Protein AF-A0A1G1E035-F1 (afdb_monomer_lite)

pLDDT: mean 84.26, std 10.11, range [46.75, 96.19]

Secondary structure (DSSP, 8-state):
-HHHHHHHHHHHHHHHHHHHHHHHHHHHHHHHHHHHHT--EEEEE-SS-EEEEEHHHHHHHHHHHHHHHHHHHHHHHHHHHHHHHHHHHHHHHHHHHHHHHHSTT---

Sequence (108 aa):
MVLNKKNELIRKGQRMRSVKFILYLAVLVLLGSFFSLNSQDVVVNYGPGSICLPLFIVMAAAMMVGCLVIWAYELVAQHRLRRDNKRLNQEIKRLEHQLSTTQPNLPG

Foldseek 3Di:
DVVVVVVVVVVVVVVVVVVVVVVVVVVVVVVVVVCVVQQDWDWDDPPVDIDTHGPVVVVVVVVVVVVVVVVVVVVVVVVVVVVVVVVVVVVVVVVVVVCVVVPPDDDD

Radius of gyration: 28.1 Å; chains: 1; bounding box: 50×55×78 Å

Structure (mmCIF, N/CA/C/O backbone):
data_AF-A0A1G1E035-F1
#
_entry.id   AF-A0A1G1E035-F1
#
loop_
_atom_site.group_PDB
_atom_site.id
_atom_site.type_symbol
_atom_site.label_atom_id
_atom_site.label_alt_id
_atom_site.label_comp_id
_atom_site.label_asym_id
_atom_site.label_entity_id
_atom_site.label_seq_id
_atom_site.pdbx_PDB_ins_code
_atom_site.Cartn_x
_atom_site.Cartn_y
_atom_site.Cartn_z
_atom_site.occupancy
_atom_site.B_iso_or_equiv
_atom_site.auth_seq_id
_atom_site.auth_comp_id
_atom_site.auth_asym_id
_atom_site.auth_atom_id
_atom_site.pdbx_PDB_model_num
ATOM 1 N N . MET A 1 1 ? 3.729 33.723 28.082 1.00 62.41 1 MET A N 1
ATOM 2 C CA . MET A 1 1 ? 4.193 32.311 28.082 1.00 62.41 1 MET A CA 1
ATOM 3 C C . MET A 1 1 ? 3.335 31.381 27.207 1.00 62.41 1 MET A C 1
ATOM 5 O O . MET A 1 1 ? 3.896 30.605 26.446 1.00 62.41 1 MET A O 1
ATOM 9 N N . VAL A 1 2 ? 1.997 31.481 27.236 1.00 67.19 2 VAL A N 1
ATOM 10 C CA . VAL A 1 2 ? 1.074 30.607 26.467 1.00 67.19 2 VAL A CA 1
ATOM 11 C C . VAL A 1 2 ? 1.212 30.736 24.937 1.00 67.19 2 VAL A C 1
ATOM 13 O O . VAL A 1 2 ? 1.169 29.729 24.232 1.00 67.19 2 VAL A O 1
ATOM 16 N N . LEU A 1 3 ? 1.456 31.948 24.416 1.00 69.44 3 LEU A N 1
ATOM 17 C CA . LEU A 1 3 ? 1.625 32.188 22.973 1.00 69.44 3 LEU A CA 1
ATOM 18 C C . LEU A 1 3 ? 2.821 31.425 22.368 1.00 69.44 3 LEU A C 1
ATOM 20 O O . LEU A 1 3 ? 2.726 30.899 21.263 1.00 69.44 3 LEU A O 1
ATOM 24 N N . ASN A 1 4 ? 3.925 31.311 23.116 1.00 80.06 4 ASN A N 1
ATOM 25 C CA . ASN A 1 4 ? 5.140 30.637 22.652 1.00 80.06 4 ASN A CA 1
ATOM 26 C C . ASN A 1 4 ? 4.913 29.125 22.468 1.00 80.06 4 ASN A C 1
ATOM 28 O O . ASN A 1 4 ? 5.300 28.542 21.459 1.00 80.06 4 ASN A O 1
ATOM 32 N N . LYS A 1 5 ? 4.178 28.504 23.401 1.00 76.56 5 LYS A N 1
ATOM 33 C CA . LYS A 1 5 ? 3.864 27.069 23.361 1.00 76.56 5 LYS A CA 1
ATOM 34 C C . LYS A 1 5 ? 2.962 26.708 22.173 1.00 76.56 5 LYS A C 1
ATOM 36 O O . LYS A 1 5 ? 3.169 25.680 21.535 1.00 76.56 5 LYS A O 1
ATOM 41 N N . LYS A 1 6 ? 1.989 27.566 21.832 1.00 74.88 6 LYS A N 1
ATOM 42 C CA . LYS A 1 6 ? 1.103 27.363 20.669 1.00 74.88 6 LYS A CA 1
ATOM 43 C C . LYS A 1 6 ? 1.879 27.433 19.346 1.00 74.88 6 LYS A C 1
ATOM 45 O O . LYS A 1 6 ? 1.684 26.579 18.482 1.00 74.88 6 LYS A O 1
ATOM 50 N N . ASN A 1 7 ? 2.794 28.394 19.217 1.00 79.50 7 ASN A N 1
ATOM 51 C CA . ASN A 1 7 ? 3.629 28.551 18.023 1.00 79.50 7 ASN A CA 1
ATOM 52 C C . ASN A 1 7 ? 4.588 27.366 17.824 1.00 79.50 7 ASN A C 1
ATOM 54 O O . ASN A 1 7 ? 4.770 26.910 16.693 1.00 79.50 7 ASN A O 1
ATOM 58 N N . GLU A 1 8 ? 5.139 26.800 18.903 1.00 80.00 8 GLU A N 1
ATOM 59 C CA . GLU A 1 8 ? 5.951 25.581 18.813 1.00 80.00 8 GLU A CA 1
ATOM 60 C C . GLU A 1 8 ? 5.158 24.362 18.329 1.00 80.00 8 GLU A C 1
ATOM 62 O O . GLU A 1 8 ? 5.664 23.593 17.509 1.00 80.00 8 GLU A O 1
ATOM 67 N N . LEU A 1 9 ? 3.919 24.177 18.796 1.00 78.38 9 LEU A N 1
ATOM 68 C CA . LEU A 1 9 ? 3.079 23.050 18.375 1.00 78.38 9 LEU A CA 1
ATOM 69 C C . LEU A 1 9 ? 2.709 23.138 16.890 1.00 78.38 9 LEU A C 1
ATOM 71 O O . LEU A 1 9 ? 2.814 22.141 16.173 1.00 78.38 9 LEU A O 1
ATOM 75 N N . ILE A 1 10 ? 2.354 24.333 16.409 1.00 78.94 10 ILE A N 1
ATOM 76 C CA . ILE A 1 10 ? 2.052 24.570 14.989 1.00 78.94 10 ILE A CA 1
ATOM 77 C C . ILE A 1 10 ? 3.299 24.317 14.132 1.00 78.94 10 ILE A C 1
ATOM 79 O O . ILE A 1 10 ? 3.229 23.581 13.146 1.00 78.94 10 ILE A O 1
ATOM 83 N N . ARG A 1 11 ? 4.464 24.835 14.544 1.00 79.94 11 ARG A N 1
ATOM 84 C CA . ARG A 1 11 ? 5.735 24.632 13.832 1.00 79.94 11 ARG A CA 1
ATOM 85 C C . ARG A 1 11 ? 6.150 23.159 13.804 1.00 79.94 11 ARG A C 1
ATOM 87 O O . ARG A 1 11 ? 6.61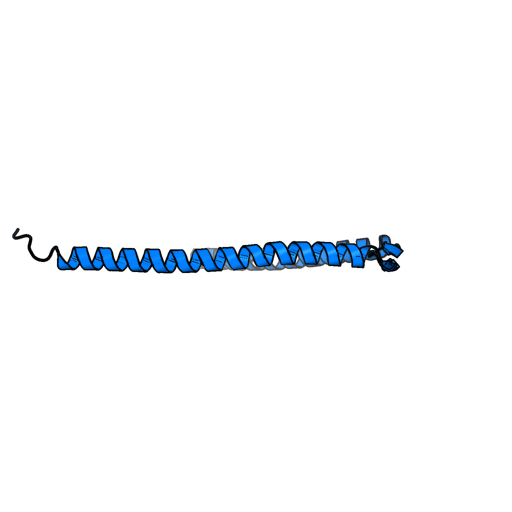0 22.683 12.767 1.00 79.94 11 ARG A O 1
ATOM 94 N N . LYS A 1 12 ? 5.961 22.414 14.901 1.00 75.81 12 LYS A N 1
ATOM 95 C CA . LYS A 1 12 ? 6.209 20.961 14.948 1.00 75.81 12 LYS A CA 1
ATOM 96 C C . LYS A 1 12 ? 5.268 20.206 14.007 1.00 75.81 12 LYS A C 1
ATOM 98 O O . LYS A 1 12 ? 5.745 19.382 13.229 1.00 75.81 12 LYS A O 1
ATOM 103 N N . GLY A 1 13 ? 3.972 20.523 14.018 1.00 75.88 13 GLY A N 1
ATOM 104 C CA . GLY A 1 13 ? 2.988 19.925 13.110 1.00 75.88 13 GLY A CA 1
ATOM 105 C C . GLY A 1 13 ? 3.302 20.191 11.633 1.00 75.88 13 GLY A C 1
ATOM 106 O O . GLY A 1 13 ? 3.311 19.262 10.824 1.00 75.88 13 GLY A O 1
ATOM 107 N N . GLN A 1 14 ? 3.648 21.435 11.292 1.00 81.88 14 GLN A N 1
ATOM 108 C CA . GLN A 1 14 ? 4.033 21.824 9.934 1.00 81.88 14 GLN A CA 1
ATOM 109 C C . GLN A 1 14 ? 5.341 21.150 9.497 1.00 81.88 14 GLN A C 1
ATOM 111 O O . GLN A 1 14 ? 5.397 20.595 8.402 1.00 81.88 14 GLN A O 1
ATOM 116 N N . ARG A 1 15 ? 6.358 21.094 10.371 1.00 81.69 15 ARG A N 1
ATOM 117 C CA . ARG A 1 15 ? 7.625 20.401 10.090 1.00 81.69 15 ARG A CA 1
ATOM 118 C C . ARG A 1 15 ? 7.406 18.914 9.817 1.00 81.69 15 ARG A C 1
ATOM 120 O O . ARG A 1 15 ? 7.960 18.394 8.858 1.00 81.69 15 ARG A O 1
ATOM 127 N N . MET A 1 16 ? 6.566 18.240 10.604 1.00 81.75 16 MET A N 1
ATOM 128 C CA . MET A 1 16 ? 6.240 16.825 10.381 1.00 81.75 16 MET A CA 1
ATOM 129 C C . MET A 1 16 ? 5.507 16.606 9.054 1.00 81.75 16 MET A C 1
ATOM 131 O O . MET A 1 16 ? 5.760 15.613 8.376 1.00 81.75 16 MET A O 1
ATOM 135 N N . ARG A 1 17 ? 4.623 17.529 8.654 1.00 82.44 17 ARG A N 1
ATOM 136 C CA . ARG A 1 17 ? 3.915 17.452 7.368 1.00 82.44 17 ARG A CA 1
ATOM 137 C C . ARG A 1 17 ? 4.874 17.617 6.186 1.00 82.44 17 ARG A C 1
ATOM 139 O O . ARG A 1 17 ? 4.807 16.825 5.251 1.00 82.44 17 ARG A O 1
ATOM 146 N N . SER A 1 18 ? 5.797 18.574 6.263 1.00 86.19 18 SER A N 1
ATOM 147 C CA . SER A 1 18 ? 6.823 18.777 5.234 1.00 86.19 18 SER A CA 1
ATOM 148 C C . SER A 1 18 ? 7.811 17.613 5.162 1.00 86.19 18 SER A C 1
ATOM 150 O O . SER A 1 18 ? 8.117 17.154 4.069 1.00 86.19 18 SER A O 1
ATOM 152 N N . VAL A 1 19 ? 8.260 17.078 6.304 1.00 90.56 19 VAL A N 1
ATOM 153 C CA . VAL A 1 19 ? 9.156 15.906 6.339 1.00 90.56 19 VAL A CA 1
ATOM 154 C C . VAL A 1 19 ? 8.484 14.687 5.713 1.00 90.56 19 VAL A C 1
ATOM 156 O O . VAL A 1 19 ? 9.107 14.011 4.902 1.00 90.56 19 VAL A O 1
ATOM 159 N N . LYS A 1 20 ? 7.204 14.433 6.020 1.00 89.06 20 LYS A N 1
ATOM 160 C CA . LYS A 1 20 ? 6.440 13.356 5.372 1.00 89.06 20 LYS A CA 1
ATOM 161 C C . LYS A 1 20 ? 6.367 13.549 3.859 1.00 89.06 20 LYS A C 1
ATOM 163 O O . LYS A 1 20 ? 6.587 12.597 3.125 1.00 89.06 20 LYS A O 1
ATOM 168 N N . PHE A 1 21 ? 6.098 14.769 3.396 1.00 93.19 21 PHE A N 1
ATOM 169 C CA . PHE A 1 21 ? 6.036 15.065 1.965 1.00 93.19 21 PHE A CA 1
ATOM 170 C C . PHE A 1 21 ? 7.378 14.826 1.260 1.00 93.19 21 PHE A C 1
ATOM 172 O O . PHE A 1 21 ? 7.415 14.154 0.235 1.00 93.19 21 PHE A O 1
ATOM 179 N N . ILE A 1 22 ? 8.479 15.312 1.840 1.00 94.44 22 ILE A N 1
ATOM 180 C CA . ILE A 1 22 ? 9.833 15.102 1.308 1.00 94.44 22 ILE A CA 1
ATOM 181 C C . ILE A 1 22 ? 10.171 13.609 1.275 1.00 94.44 22 ILE A C 1
ATOM 183 O O . ILE A 1 22 ? 10.712 13.128 0.285 1.00 94.44 22 ILE A O 1
ATOM 187 N N . LEU A 1 23 ? 9.811 12.864 2.323 1.00 93.44 23 LEU A N 1
ATOM 188 C CA . LEU A 1 23 ? 10.011 11.420 2.374 1.00 93.44 23 LEU A CA 1
ATOM 189 C C . LEU A 1 23 ? 9.225 10.705 1.267 1.00 93.44 23 LEU A C 1
ATOM 191 O O . LEU A 1 23 ? 9.796 9.879 0.565 1.00 93.44 23 LEU A O 1
ATOM 195 N N . TYR A 1 24 ? 7.945 11.040 1.072 1.00 91.94 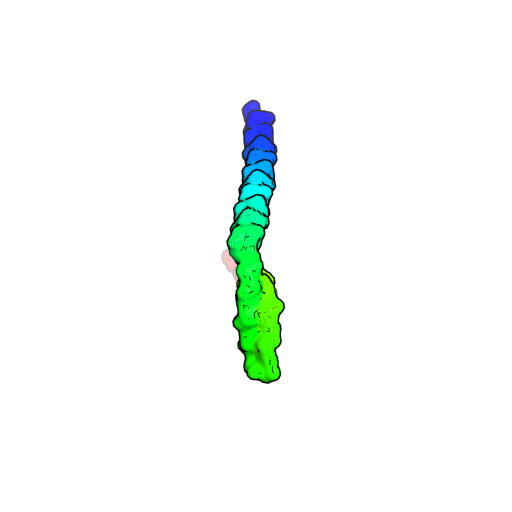24 TYR A N 1
ATOM 196 C CA . TYR A 1 24 ? 7.141 10.456 -0.006 1.00 91.94 24 TYR A CA 1
ATOM 197 C C . TYR A 1 24 ? 7.716 10.773 -1.385 1.00 91.94 24 TYR A C 1
ATOM 199 O O . TYR A 1 24 ? 7.784 9.883 -2.228 1.00 91.94 24 TYR A O 1
ATOM 207 N N . LEU A 1 25 ? 8.177 12.007 -1.603 1.00 95.50 25 LEU A N 1
ATOM 208 C CA . LEU A 1 25 ? 8.825 12.400 -2.851 1.00 95.50 25 LEU A CA 1
ATOM 209 C C . LEU A 1 25 ? 10.118 11.603 -3.083 1.00 95.50 25 LEU A C 1
ATOM 211 O O . LEU A 1 25 ? 10.322 11.070 -4.169 1.00 95.50 25 LEU A O 1
ATOM 215 N N . ALA A 1 26 ? 10.966 11.476 -2.059 1.00 94.06 26 ALA A N 1
ATOM 216 C CA . ALA A 1 26 ? 12.211 10.715 -2.141 1.00 94.06 26 ALA A CA 1
ATOM 217 C C . ALA A 1 26 ? 11.954 9.233 -2.449 1.00 94.06 26 ALA A C 1
ATOM 219 O O . ALA A 1 26 ? 12.610 8.661 -3.317 1.00 94.06 26 ALA A O 1
ATOM 220 N N . VAL A 1 27 ? 10.963 8.628 -1.788 1.00 92.44 27 VAL A N 1
ATOM 221 C CA . VAL A 1 27 ? 10.541 7.245 -2.053 1.00 92.44 27 VAL A CA 1
ATOM 222 C C . VAL A 1 27 ? 10.012 7.098 -3.478 1.00 92.44 27 VAL A C 1
ATOM 224 O O . VAL A 1 27 ? 10.379 6.146 -4.156 1.00 92.44 27 VAL A O 1
ATOM 227 N N . LEU A 1 28 ? 9.201 8.041 -3.963 1.00 91.38 28 LEU A N 1
ATOM 228 C CA . LEU A 1 28 ? 8.665 8.009 -5.325 1.00 91.38 28 LEU A CA 1
ATOM 229 C C . LEU A 1 28 ? 9.782 8.066 -6.377 1.00 91.38 28 LEU A C 1
ATOM 231 O O . LEU A 1 28 ? 9.766 7.282 -7.322 1.00 91.38 28 LEU A O 1
ATOM 235 N N . VAL A 1 29 ? 10.768 8.949 -6.195 1.00 92.81 29 VAL A N 1
ATOM 236 C CA . VAL A 1 29 ? 11.931 9.049 -7.092 1.00 92.81 29 VAL A CA 1
ATOM 237 C C . VAL A 1 29 ? 12.777 7.776 -7.039 1.00 92.81 29 VAL A C 1
ATOM 239 O O . VAL A 1 29 ? 13.163 7.262 -8.086 1.00 92.81 29 VAL A O 1
ATOM 242 N N . LEU A 1 30 ? 13.033 7.230 -5.846 1.00 91.69 30 LEU A N 1
ATOM 243 C CA . LEU A 1 30 ? 13.771 5.973 -5.685 1.00 91.69 30 LEU A CA 1
ATOM 244 C C . LEU A 1 30 ? 13.069 4.809 -6.381 1.00 91.69 30 LEU A C 1
ATOM 246 O O . LEU A 1 30 ? 13.711 4.069 -7.123 1.00 91.69 30 LEU A O 1
ATOM 250 N N . LEU A 1 31 ? 11.758 4.673 -6.176 1.00 84.94 31 LEU A N 1
ATOM 251 C CA . LEU A 1 31 ? 10.951 3.653 -6.834 1.00 84.94 31 LEU A CA 1
ATOM 252 C C . LEU A 1 31 ? 10.970 3.844 -8.351 1.00 84.94 31 LEU A C 1
ATOM 254 O O . LEU A 1 31 ? 11.253 2.892 -9.065 1.00 84.94 31 LEU A O 1
ATOM 258 N N . GLY A 1 32 ? 10.752 5.065 -8.846 1.00 83.50 32 GLY A N 1
ATOM 259 C CA . GLY A 1 32 ? 10.803 5.384 -10.277 1.00 83.50 32 GLY A CA 1
ATOM 260 C C . GLY A 1 32 ? 12.138 5.010 -10.926 1.00 83.50 32 GLY A C 1
ATOM 261 O O . GLY A 1 32 ? 12.160 4.333 -11.954 1.00 83.50 32 GLY A O 1
ATOM 262 N N . SER A 1 33 ? 13.255 5.376 -10.295 1.00 85.00 33 SER A N 1
ATOM 263 C CA . SER A 1 33 ? 14.598 5.009 -10.761 1.00 85.00 33 SER A CA 1
ATOM 264 C C . SER A 1 33 ? 14.830 3.499 -10.709 1.00 85.00 33 SER A C 1
ATOM 266 O O . SER A 1 33 ? 15.352 2.921 -11.661 1.00 85.00 33 SER A O 1
ATOM 268 N N . PHE A 1 34 ? 14.402 2.839 -9.629 1.00 83.00 34 PHE A N 1
ATOM 269 C CA . PHE A 1 34 ? 14.478 1.386 -9.503 1.00 83.00 34 PHE A CA 1
ATOM 270 C C . PHE A 1 34 ? 13.679 0.686 -10.611 1.00 83.00 34 PHE A C 1
ATOM 272 O O . PHE A 1 34 ? 14.189 -0.250 -11.222 1.00 83.00 34 PHE A O 1
ATOM 279 N N . PHE A 1 35 ? 12.477 1.175 -10.926 1.00 81.00 35 PHE A N 1
ATOM 280 C CA . PHE A 1 35 ? 11.649 0.665 -12.018 1.00 81.00 35 PHE A CA 1
ATOM 281 C C . PHE A 1 35 ? 12.313 0.841 -13.380 1.00 81.00 35 PHE A C 1
ATOM 283 O O . PHE A 1 35 ? 12.354 -0.105 -14.161 1.00 81.00 35 PHE A O 1
ATOM 290 N N . SER A 1 36 ? 12.866 2.025 -13.652 1.00 79.38 36 SER A N 1
ATOM 291 C CA . SER A 1 36 ? 13.532 2.299 -14.927 1.00 79.38 36 SER A CA 1
ATOM 292 C C . SER A 1 36 ? 14.730 1.374 -15.156 1.00 79.38 36 SER A C 1
ATOM 294 O O . SER A 1 36 ? 14.910 0.876 -16.267 1.00 79.38 36 SER A O 1
ATOM 296 N N . LEU A 1 37 ? 15.531 1.126 -14.114 1.00 82.25 37 LEU A N 1
ATOM 297 C CA . LEU A 1 37 ? 16.728 0.283 -14.191 1.00 82.25 37 L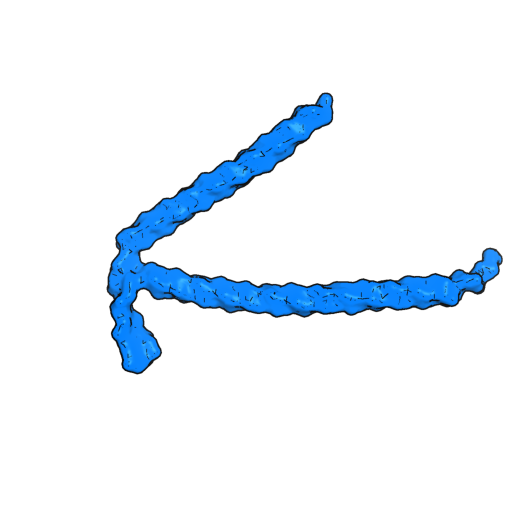EU A CA 1
ATOM 298 C C . LEU A 1 37 ? 16.406 -1.219 -14.220 1.00 82.25 37 LEU A C 1
ATOM 300 O O . LEU A 1 37 ? 17.164 -1.991 -14.799 1.00 82.25 37 LEU A O 1
ATOM 304 N N . ASN A 1 38 ? 15.287 -1.637 -13.624 1.00 77.44 38 ASN A N 1
ATOM 305 C CA . ASN A 1 38 ? 14.877 -3.042 -13.529 1.00 77.44 38 ASN A CA 1
ATOM 306 C C . ASN A 1 38 ? 13.671 -3.351 -14.431 1.00 77.44 38 ASN A C 1
ATOM 308 O O . ASN A 1 38 ? 12.810 -4.161 -14.089 1.00 77.44 38 ASN A O 1
ATOM 312 N N . SER A 1 39 ? 13.614 -2.714 -15.600 1.00 79.31 39 SER A N 1
ATOM 313 C CA . SER A 1 39 ? 12.554 -2.866 -16.607 1.00 79.31 39 SER A CA 1
ATOM 314 C C . SER A 1 39 ? 12.692 -4.135 -17.459 1.00 79.31 39 SER A C 1
ATOM 316 O O . SER A 1 39 ? 12.161 -4.209 -18.559 1.00 79.31 39 SER A O 1
ATOM 318 N N . GLN A 1 40 ? 13.399 -5.146 -16.954 1.00 85.88 40 GLN A N 1
ATOM 319 C CA . GLN A 1 40 ? 13.632 -6.385 -17.685 1.00 85.88 40 GLN A CA 1
ATOM 320 C C . GLN A 1 40 ? 12.310 -7.122 -17.908 1.00 85.88 40 GLN A C 1
ATOM 322 O O . GLN A 1 40 ? 11.542 -7.339 -16.964 1.00 85.88 40 GLN A O 1
ATOM 327 N N . ASP A 1 41 ? 12.061 -7.512 -19.154 1.00 87.56 41 ASP A N 1
ATOM 328 C CA . ASP A 1 41 ? 10.917 -8.344 -19.499 1.00 87.56 41 ASP A CA 1
ATOM 329 C C . ASP A 1 41 ? 11.141 -9.765 -18.992 1.00 87.56 41 ASP A C 1
ATOM 331 O O . ASP A 1 41 ? 12.191 -10.374 -19.207 1.00 87.56 41 ASP A O 1
ATOM 335 N N . VAL A 1 42 ? 10.130 -10.299 -18.317 1.00 85.75 42 VAL A N 1
ATOM 336 C CA . VAL A 1 42 ? 10.126 -11.670 -17.818 1.00 85.75 42 VAL A CA 1
ATOM 337 C C . VAL A 1 42 ? 8.943 -12.426 -18.395 1.00 85.75 42 VAL A C 1
ATOM 339 O O . VAL A 1 42 ? 7.825 -11.918 -18.492 1.00 85.75 42 VAL A O 1
ATOM 342 N N . VAL A 1 43 ? 9.201 -13.673 -18.780 1.00 88.81 43 VAL A N 1
ATOM 343 C CA . VAL A 1 43 ? 8.159 -14.600 -19.216 1.00 88.81 43 VAL A CA 1
ATOM 344 C C . VAL A 1 43 ? 7.476 -15.148 -17.972 1.00 88.81 43 VAL A C 1
ATOM 346 O O . VAL A 1 43 ? 8.101 -15.841 -17.167 1.00 88.81 43 VAL A O 1
ATOM 349 N N . VAL A 1 44 ? 6.188 -14.862 -17.818 1.00 86.69 44 VAL A N 1
ATOM 350 C CA . VAL A 1 44 ? 5.377 -15.413 -16.733 1.00 86.69 44 VAL A CA 1
ATOM 351 C C . VAL A 1 44 ? 4.493 -16.520 -17.288 1.00 86.69 44 VAL A C 1
ATOM 353 O O . VAL A 1 44 ? 3.680 -16.292 -18.184 1.00 86.69 44 VAL A O 1
ATOM 356 N N . ASN A 1 45 ? 4.655 -17.724 -16.740 1.00 87.88 45 ASN A N 1
ATOM 357 C CA . ASN A 1 45 ? 3.846 -18.890 -17.077 1.00 87.88 45 ASN A CA 1
ATOM 358 C C . ASN A 1 45 ? 2.670 -18.996 -16.105 1.00 87.88 45 ASN A C 1
ATOM 360 O O . ASN A 1 45 ? 2.869 -19.241 -14.917 1.00 87.88 45 ASN A O 1
ATOM 364 N N . TYR A 1 46 ? 1.446 -18.860 -16.611 1.00 83.94 46 TYR A N 1
ATOM 365 C CA . TYR A 1 46 ? 0.221 -18.951 -15.807 1.00 83.94 46 TYR A CA 1
ATOM 366 C C . TYR A 1 46 ? -0.415 -20.351 -15.829 1.00 83.94 46 TYR A C 1
ATOM 368 O O . TYR A 1 46 ? -1.523 -20.533 -15.331 1.00 83.94 46 TYR A O 1
ATOM 376 N N . GLY A 1 47 ? 0.273 -21.343 -16.403 1.00 83.19 47 GLY A N 1
ATOM 377 C CA . GLY A 1 47 ? -0.223 -22.706 -16.599 1.00 83.19 47 GLY A CA 1
ATOM 378 C C . GLY A 1 47 ? -0.615 -22.957 -18.058 1.00 83.19 47 GLY A C 1
ATOM 379 O O . GLY A 1 47 ? 0.184 -23.540 -18.783 1.00 83.19 47 GLY A O 1
ATOM 380 N N . PRO A 1 48 ? -1.792 -22.499 -18.530 1.00 84.62 48 PRO A N 1
ATOM 381 C CA . PRO A 1 48 ? -2.246 -22.744 -19.899 1.00 84.62 48 PRO A CA 1
ATOM 382 C C . PRO A 1 48 ? -1.640 -21.782 -20.938 1.00 84.62 48 PRO A C 1
ATOM 384 O O . PRO A 1 48 ? -1.941 -21.902 -22.122 1.00 84.62 48 PRO A O 1
ATOM 387 N N . GLY A 1 49 ? -0.801 -20.826 -20.522 1.00 83.88 49 GLY A N 1
ATOM 388 C CA . GLY A 1 49 ? -0.151 -19.871 -21.418 1.00 83.88 49 GLY A CA 1
ATOM 389 C C . GLY A 1 49 ? 0.953 -19.059 -20.742 1.00 83.88 49 GLY A C 1
ATOM 390 O O . GLY A 1 49 ? 1.062 -19.023 -19.511 1.00 83.88 49 GLY A O 1
ATOM 391 N N . SER A 1 50 ? 1.762 -18.403 -21.571 1.00 89.06 50 SER A N 1
ATOM 392 C CA . SER A 1 50 ? 2.881 -17.553 -21.167 1.00 89.06 50 SER A CA 1
ATOM 393 C C . SER A 1 50 ? 2.716 -16.145 -21.726 1.00 89.06 50 SER A C 1
ATOM 395 O O . SER A 1 50 ? 2.387 -15.987 -22.902 1.00 89.06 50 SER A O 1
ATOM 397 N N . ILE A 1 51 ? 2.994 -15.130 -20.916 1.00 89.69 51 ILE A N 1
ATOM 398 C CA . ILE A 1 51 ? 3.011 -13.729 -21.352 1.00 89.69 51 ILE A CA 1
ATOM 399 C C . ILE A 1 51 ? 4.330 -13.081 -20.933 1.00 89.69 51 ILE A C 1
ATOM 401 O O . ILE A 1 51 ? 4.821 -13.322 -19.830 1.00 89.69 51 ILE A O 1
ATOM 405 N N . CYS A 1 52 ? 4.910 -12.270 -21.818 1.00 89.38 52 CYS A N 1
ATOM 406 C CA . CYS A 1 52 ? 6.036 -11.408 -21.473 1.00 89.38 52 CYS A CA 1
ATOM 407 C C . CYS A 1 52 ? 5.503 -10.127 -20.846 1.00 89.38 52 CYS A C 1
ATOM 409 O O . CYS A 1 52 ? 4.745 -9.394 -21.484 1.00 89.38 52 CYS A O 1
ATOM 411 N N . LEU A 1 53 ? 5.900 -9.865 -19.606 1.00 87.75 53 LEU A N 1
ATOM 412 C CA . LEU A 1 53 ? 5.590 -8.625 -18.908 1.00 87.75 53 LEU A CA 1
ATOM 413 C C . LEU A 1 53 ? 6.867 -8.079 -18.264 1.00 87.75 53 LEU A C 1
ATOM 415 O O . LEU A 1 53 ? 7.678 -8.865 -17.770 1.00 87.75 53 LEU A O 1
ATOM 419 N N . PRO A 1 54 ? 7.023 -6.751 -18.181 1.00 87.38 54 PRO A N 1
ATOM 420 C CA . PRO A 1 54 ? 8.073 -6.152 -17.378 1.00 87.38 54 PRO A CA 1
ATOM 421 C C . PRO A 1 54 ? 8.008 -6.649 -15.929 1.00 87.38 54 PRO A C 1
ATOM 423 O O . PRO A 1 54 ? 6.940 -6.631 -15.303 1.00 87.38 54 PRO A O 1
ATOM 426 N N . LEU A 1 55 ? 9.155 -7.040 -15.369 1.00 85.81 55 LEU A N 1
ATOM 427 C CA . LEU A 1 55 ? 9.275 -7.616 -14.022 1.00 85.81 55 LEU A CA 1
ATOM 428 C C . LEU A 1 55 ? 8.583 -6.772 -12.948 1.00 85.81 55 LEU A C 1
ATOM 430 O O . LEU A 1 55 ? 7.978 -7.300 -12.013 1.00 85.81 55 LEU A O 1
ATOM 434 N N . PHE A 1 56 ? 8.625 -5.451 -13.096 1.00 82.75 56 PHE A N 1
ATOM 435 C CA . PHE A 1 56 ? 8.003 -4.555 -12.138 1.00 82.75 56 PHE A CA 1
ATOM 436 C C . PHE A 1 56 ? 6.479 -4.690 -12.060 1.00 82.75 56 PHE A C 1
ATOM 438 O O . PHE A 1 56 ? 5.929 -4.556 -10.969 1.00 82.75 56 PHE A O 1
ATOM 445 N N . ILE A 1 57 ? 5.797 -4.962 -13.180 1.00 85.94 57 ILE A N 1
ATOM 446 C CA . ILE A 1 57 ? 4.337 -5.139 -13.206 1.00 85.94 57 ILE A CA 1
ATOM 447 C C . ILE A 1 57 ? 3.978 -6.384 -12.401 1.00 85.94 57 ILE A C 1
ATOM 449 O O . ILE A 1 57 ? 3.060 -6.358 -11.581 1.00 85.94 57 ILE A O 1
ATOM 453 N N . VAL A 1 58 ? 4.752 -7.452 -12.592 1.00 87.25 58 VAL A N 1
ATOM 454 C CA . VAL A 1 58 ? 4.583 -8.724 -11.886 1.00 87.25 58 VAL A CA 1
ATOM 455 C C . VAL A 1 58 ? 4.778 -8.530 -10.382 1.00 87.25 58 VAL A C 1
ATOM 457 O O . VAL A 1 58 ? 3.933 -8.944 -9.587 1.00 87.25 58 VAL A O 1
ATOM 460 N N . MET A 1 59 ? 5.847 -7.834 -9.985 1.00 86.88 59 MET A N 1
ATOM 461 C CA . MET A 1 59 ? 6.138 -7.558 -8.575 1.00 86.88 59 MET A CA 1
ATOM 462 C C . MET A 1 59 ? 5.096 -6.640 -7.934 1.00 86.88 59 MET A C 1
ATOM 464 O O . MET A 1 59 ? 4.618 -6.927 -6.837 1.00 86.88 59 MET A O 1
ATOM 468 N N . ALA A 1 60 ? 4.684 -5.573 -8.622 1.00 87.00 60 ALA A N 1
ATOM 469 C CA . ALA A 1 60 ? 3.651 -4.665 -8.134 1.00 87.00 60 ALA A CA 1
ATOM 470 C C . ALA A 1 60 ? 2.309 -5.388 -7.939 1.00 87.00 60 ALA A C 1
ATOM 472 O O . ALA A 1 60 ? 1.665 -5.212 -6.904 1.00 87.00 60 ALA A O 1
ATOM 473 N N . ALA A 1 61 ? 1.914 -6.246 -8.885 1.00 89.31 61 ALA A N 1
ATOM 474 C CA . ALA A 1 61 ? 0.703 -7.053 -8.769 1.00 89.31 61 ALA A CA 1
ATOM 475 C C . ALA A 1 61 ? 0.778 -8.020 -7.576 1.00 89.31 61 ALA A C 1
ATOM 477 O O . ALA A 1 61 ? -0.163 -8.083 -6.784 1.00 89.31 61 ALA A O 1
ATOM 478 N N . ALA A 1 62 ? 1.904 -8.716 -7.390 1.00 89.38 62 ALA A N 1
ATOM 479 C CA . ALA A 1 62 ? 2.101 -9.622 -6.258 1.00 89.38 62 ALA A CA 1
ATOM 480 C C . ALA A 1 62 ? 2.028 -8.889 -4.905 1.00 89.38 62 ALA A C 1
ATOM 482 O O . ALA A 1 62 ? 1.333 -9.337 -3.989 1.00 89.38 62 ALA A O 1
ATOM 483 N N . MET A 1 63 ? 2.679 -7.726 -4.793 1.00 91.50 63 MET A N 1
ATOM 484 C CA . MET A 1 63 ? 2.596 -6.882 -3.596 1.00 91.50 63 MET A CA 1
ATOM 485 C C . MET A 1 63 ? 1.167 -6.397 -3.344 1.00 91.50 63 MET A C 1
ATOM 487 O O . MET A 1 63 ? 0.699 -6.431 -2.207 1.00 91.50 63 MET A O 1
ATOM 491 N N . MET A 1 64 ? 0.452 -5.982 -4.392 1.00 94.25 64 MET A N 1
ATOM 492 C CA . MET A 1 64 ? -0.931 -5.523 -4.283 1.00 94.25 64 MET A CA 1
ATOM 493 C C . MET A 1 64 ? -1.855 -6.634 -3.778 1.00 94.25 64 MET A C 1
ATOM 495 O O . MET A 1 64 ? -2.675 -6.384 -2.897 1.00 94.25 64 MET A O 1
ATOM 499 N N . VAL A 1 65 ? -1.687 -7.866 -4.267 1.00 95.12 65 VAL A N 1
ATOM 500 C CA . VAL A 1 65 ? -2.431 -9.032 -3.767 1.00 95.12 65 VAL A CA 1
ATOM 501 C C . VAL A 1 65 ? -2.129 -9.269 -2.286 1.00 95.12 65 VAL A C 1
ATOM 503 O O . VAL A 1 65 ? -3.061 -9.426 -1.499 1.00 95.12 65 VAL A O 1
ATOM 506 N N . GLY A 1 66 ? -0.859 -9.213 -1.873 1.00 93.69 66 GLY A N 1
ATOM 507 C CA . GLY A 1 66 ? -0.483 -9.321 -0.459 1.00 93.69 66 GLY A CA 1
ATOM 508 C C . GLY A 1 66 ? -1.152 -8.254 0.416 1.00 93.69 66 GLY A C 1
ATOM 509 O O . GLY A 1 66 ? -1.771 -8.577 1.431 1.00 93.69 66 GLY A O 1
ATOM 510 N N . CYS A 1 67 ? -1.111 -6.989 -0.010 1.00 95.38 67 CYS A N 1
ATOM 511 C CA . CYS A 1 67 ? -1.785 -5.887 0.679 1.00 95.38 67 CYS A CA 1
ATOM 512 C C . CYS A 1 67 ? -3.302 -6.094 0.770 1.00 95.38 67 CYS A C 1
ATOM 514 O O . CYS A 1 67 ? -3.885 -5.844 1.823 1.00 95.38 67 CYS A O 1
ATOM 516 N N . LEU A 1 68 ? -3.942 -6.572 -0.302 1.00 96.19 68 LEU A N 1
ATOM 517 C CA . LEU A 1 68 ? -5.379 -6.853 -0.318 1.00 96.19 68 LEU A CA 1
ATOM 518 C C . LEU A 1 68 ? -5.760 -7.944 0.685 1.00 96.19 68 LEU A C 1
ATOM 520 O O . LEU A 1 68 ? -6.776 -7.808 1.364 1.00 96.19 68 LEU A O 1
ATOM 524 N N . VAL A 1 69 ? -4.942 -8.989 0.823 1.00 95.62 69 VAL A N 1
ATOM 525 C CA . VAL A 1 69 ? -5.179 -10.065 1.798 1.00 95.62 69 VAL A CA 1
ATOM 526 C C . VAL A 1 69 ? -5.094 -9.536 3.230 1.00 95.62 69 VAL A C 1
ATOM 528 O O . VAL A 1 69 ? -5.995 -9.790 4.032 1.00 95.62 69 VAL A O 1
ATOM 531 N N . ILE A 1 70 ? -4.052 -8.763 3.548 1.00 95.25 70 ILE A N 1
ATOM 532 C CA . ILE A 1 70 ? -3.879 -8.170 4.884 1.00 95.25 70 ILE A CA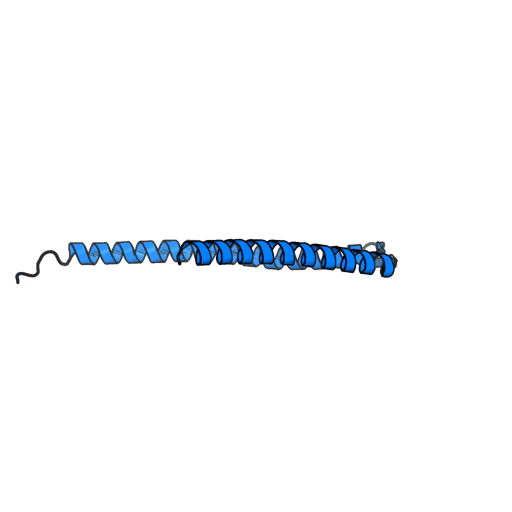 1
ATOM 533 C C . ILE A 1 70 ? -5.024 -7.200 5.187 1.00 95.25 70 ILE A C 1
ATOM 535 O O . ILE A 1 70 ? -5.629 -7.268 6.257 1.00 95.25 70 ILE A O 1
ATOM 539 N N . TRP A 1 71 ? -5.373 -6.344 4.226 1.00 94.50 71 TRP A N 1
ATOM 540 C CA . TRP A 1 71 ? -6.469 -5.391 4.366 1.00 94.50 71 TRP A CA 1
ATOM 541 C C . TRP A 1 71 ? -7.815 -6.088 4.591 1.00 94.50 71 TRP A C 1
ATOM 543 O O . TRP A 1 71 ? -8.574 -5.700 5.481 1.00 94.50 71 TRP A O 1
ATOM 553 N N . ALA A 1 72 ? -8.100 -7.156 3.841 1.00 93.56 72 ALA A N 1
ATOM 554 C CA . ALA A 1 72 ? -9.312 -7.948 4.027 1.00 93.56 72 ALA A CA 1
ATOM 555 C C . ALA A 1 72 ? -9.359 -8.596 5.421 1.00 93.56 72 ALA A C 1
ATOM 557 O O . ALA A 1 72 ? -10.403 -8.569 6.081 1.00 93.56 72 ALA A O 1
ATOM 558 N N . TYR A 1 73 ? -8.232 -9.129 5.901 1.00 94.75 73 TYR A N 1
ATOM 559 C CA . TYR A 1 73 ? -8.130 -9.702 7.242 1.00 94.75 73 TYR A CA 1
ATOM 560 C C . TYR A 1 73 ? -8.381 -8.654 8.336 1.00 94.75 73 TYR A C 1
ATOM 562 O O . TYR A 1 73 ? -9.193 -8.878 9.241 1.00 94.75 73 TYR A O 1
ATOM 570 N N . GLU A 1 74 ? -7.750 -7.482 8.231 1.00 92.25 74 GLU A N 1
ATOM 571 C CA . GLU A 1 74 ? -7.961 -6.375 9.169 1.00 92.25 74 GLU A CA 1
ATOM 572 C C . GLU A 1 74 ? -9.409 -5.886 9.171 1.00 92.25 74 GLU A C 1
ATOM 574 O O . GLU A 1 74 ? -9.965 -5.624 10.240 1.00 92.25 74 GLU A O 1
ATOM 579 N N . LEU A 1 75 ? -10.047 -5.797 8.003 1.00 92.56 75 LEU A N 1
ATOM 580 C CA . LEU A 1 75 ? -11.437 -5.364 7.892 1.00 92.56 75 LEU A CA 1
ATOM 581 C C . LEU A 1 75 ? -12.368 -6.308 8.667 1.00 92.56 75 LEU A C 1
ATOM 583 O O . LEU A 1 75 ? -13.197 -5.861 9.467 1.00 92.56 75 LEU A O 1
ATOM 587 N N . VAL A 1 76 ? -12.191 -7.621 8.499 1.00 91.25 76 VAL A N 1
ATOM 588 C CA . VAL A 1 76 ? -12.966 -8.631 9.236 1.00 91.25 76 VAL A CA 1
ATOM 589 C C . VAL A 1 76 ? -12.684 -8.553 10.739 1.00 91.25 76 VAL A C 1
ATOM 591 O O . VAL A 1 76 ? -13.628 -8.555 11.539 1.00 91.25 76 VAL A O 1
ATOM 594 N N . ALA A 1 77 ? -11.418 -8.427 11.145 1.00 89.25 77 ALA A N 1
ATOM 595 C CA . ALA A 1 77 ? -11.039 -8.298 12.552 1.00 89.25 77 ALA A CA 1
ATOM 596 C C . ALA A 1 77 ? -11.665 -7.051 13.200 1.00 89.25 77 ALA A C 1
ATOM 598 O O . ALA A 1 77 ? -12.263 -7.142 14.275 1.00 89.25 77 ALA A O 1
ATOM 599 N N . GLN A 1 78 ? -11.625 -5.905 12.516 1.00 90.44 78 GLN A N 1
ATOM 600 C CA . GLN A 1 78 ? -12.263 -4.671 12.976 1.00 90.44 78 GLN A CA 1
ATOM 601 C C . GLN A 1 78 ? -13.779 -4.822 13.122 1.00 90.44 78 GLN A C 1
ATOM 603 O O . GLN A 1 78 ? -14.360 -4.307 14.082 1.00 90.44 78 GLN A O 1
ATOM 608 N N . HIS A 1 79 ? -14.444 -5.534 12.208 1.00 88.75 79 HIS A N 1
ATOM 609 C CA . HIS A 1 79 ? -15.879 -5.792 12.324 1.00 88.75 79 HIS A CA 1
ATOM 610 C C . HIS A 1 79 ? -16.228 -6.643 13.549 1.00 88.75 79 HIS A C 1
ATOM 612 O O . HIS A 1 79 ? -17.215 -6.340 14.229 1.00 88.75 79 HIS A O 1
ATOM 618 N N . ARG A 1 80 ? -15.423 -7.666 13.866 1.00 86.19 80 ARG A N 1
ATOM 619 C CA . ARG A 1 80 ? -15.601 -8.478 15.084 1.00 86.19 80 ARG A CA 1
ATOM 620 C C . ARG A 1 80 ? -15.372 -7.635 16.339 1.00 86.19 80 ARG A C 1
ATOM 622 O O . ARG A 1 80 ? -16.273 -7.538 17.165 1.00 86.19 80 ARG A O 1
ATOM 629 N N . LEU A 1 81 ? -14.268 -6.887 16.388 1.00 86.38 81 LEU A N 1
ATOM 630 C CA . LEU A 1 81 ? -13.940 -5.979 17.495 1.00 86.38 81 LEU A CA 1
ATOM 631 C C . LEU A 1 81 ? -15.047 -4.951 17.775 1.00 86.38 81 LEU A C 1
ATOM 633 O O . LEU A 1 81 ? -15.364 -4.673 18.931 1.00 86.38 81 LEU A O 1
ATOM 637 N N . ARG A 1 82 ? -15.676 -4.394 16.732 1.00 87.50 82 ARG A N 1
ATOM 638 C CA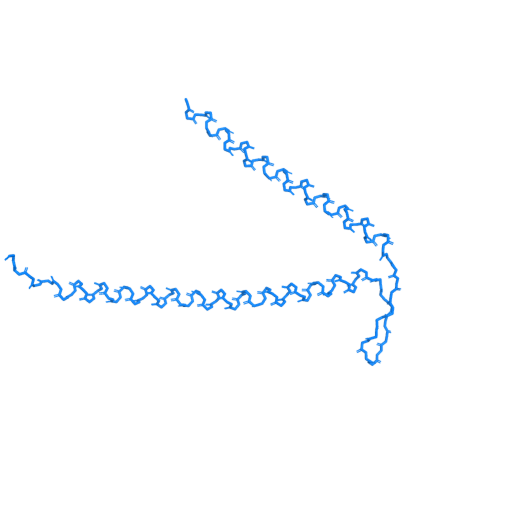 . ARG A 1 82 ? -16.809 -3.462 16.880 1.00 87.50 82 ARG A CA 1
ATOM 639 C C . ARG A 1 82 ? -18.063 -4.144 17.425 1.00 87.50 82 ARG A C 1
ATOM 641 O O . ARG A 1 82 ? -18.812 -3.510 18.168 1.00 87.50 82 ARG A O 1
ATOM 648 N N . ARG A 1 83 ? -18.327 -5.398 17.045 1.00 88.44 83 ARG A N 1
ATOM 649 C CA . ARG A 1 83 ? -19.462 -6.173 17.574 1.00 88.44 83 ARG A CA 1
ATOM 650 C C . ARG A 1 83 ? -19.258 -6.510 19.045 1.00 88.44 83 ARG A C 1
ATOM 652 O O . ARG A 1 83 ? -20.182 -6.299 19.829 1.00 88.44 83 ARG A O 1
ATOM 659 N N . ASP A 1 84 ? -18.060 -6.945 19.410 1.00 89.00 84 ASP A N 1
ATOM 660 C CA . ASP A 1 84 ? -17.728 -7.301 20.788 1.00 89.00 84 ASP A CA 1
ATOM 661 C C . ASP A 1 84 ? -17.784 -6.069 21.696 1.00 89.00 84 ASP A C 1
ATOM 663 O O . ASP A 1 84 ? -18.433 -6.109 22.735 1.00 89.00 84 ASP A O 1
ATOM 667 N N . ASN A 1 85 ? -17.262 -4.921 21.246 1.00 88.88 85 ASN A N 1
ATOM 668 C CA . ASN A 1 85 ? -17.410 -3.650 21.967 1.00 88.88 85 ASN A CA 1
ATOM 669 C C . ASN A 1 85 ? -18.876 -3.268 22.213 1.00 88.88 85 ASN A C 1
ATOM 671 O O . ASN A 1 85 ? -19.230 -2.802 23.293 1.00 88.88 85 ASN A O 1
ATOM 675 N N . LYS A 1 86 ? -19.748 -3.456 21.212 1.00 89.19 86 LYS A N 1
ATOM 676 C CA . LYS A 1 86 ? -21.183 -3.175 21.369 1.00 89.19 86 LYS A CA 1
ATOM 677 C C . LYS A 1 86 ? -21.832 -4.111 22.387 1.00 89.19 86 LYS A C 1
ATOM 679 O O . LYS A 1 86 ? -22.627 -3.632 23.189 1.00 89.19 86 LYS A O 1
ATOM 684 N N . ARG A 1 87 ? -21.492 -5.406 22.366 1.00 89.06 87 ARG A N 1
ATOM 685 C CA . ARG A 1 87 ? -21.996 -6.386 23.340 1.00 89.06 87 ARG A CA 1
ATOM 686 C C . ARG A 1 87 ? -21.529 -6.060 24.756 1.00 89.06 87 ARG A C 1
ATOM 688 O O . ARG A 1 87 ? -22.374 -5.933 25.633 1.00 89.06 87 ARG A O 1
ATOM 695 N N . LEU A 1 88 ? -20.230 -5.824 24.948 1.00 86.88 88 LEU A N 1
ATOM 696 C CA . LEU A 1 88 ? -19.673 -5.457 26.253 1.00 86.88 88 LEU A CA 1
ATOM 697 C C . LEU A 1 88 ? -20.324 -4.182 26.807 1.00 86.88 88 LEU A C 1
ATOM 699 O O . LEU A 1 88 ? -20.741 -4.162 27.959 1.00 86.88 88 LEU A O 1
ATOM 703 N N . ASN A 1 89 ? -20.503 -3.140 25.988 1.00 91.25 89 ASN A N 1
ATOM 704 C CA . ASN A 1 89 ? -21.178 -1.916 26.440 1.00 91.25 89 ASN A CA 1
ATOM 705 C C . ASN A 1 89 ? -22.653 -2.131 26.810 1.00 91.25 89 ASN A C 1
ATOM 707 O O . ASN A 1 89 ? -23.166 -1.462 27.705 1.00 91.25 89 ASN A O 1
ATOM 711 N N . GLN A 1 90 ? -23.360 -3.024 26.115 1.00 89.94 90 GLN A N 1
ATOM 712 C CA . GLN A 1 90 ? -24.739 -3.372 26.470 1.00 89.94 90 GLN A CA 1
ATOM 713 C C . GLN A 1 90 ? -24.800 -4.146 27.789 1.00 89.94 90 GLN A C 1
ATOM 715 O O . GLN A 1 90 ? -25.706 -3.917 28.586 1.00 89.94 90 GLN A O 1
ATOM 720 N N . GLU A 1 91 ? -23.831 -5.024 28.031 1.00 89.88 91 GLU A N 1
ATOM 721 C CA . GLU A 1 91 ? -23.730 -5.803 29.263 1.00 89.88 91 GLU A CA 1
ATOM 722 C C . GLU A 1 91 ? -23.392 -4.921 30.469 1.00 89.88 91 GLU A C 1
ATOM 724 O O . GLU A 1 91 ? -24.076 -5.014 31.488 1.00 89.88 91 GLU A O 1
ATOM 729 N N . ILE A 1 92 ? -22.455 -3.978 30.312 1.00 89.12 92 ILE A N 1
ATOM 730 C CA . ILE A 1 92 ? -22.166 -2.942 31.316 1.00 89.12 92 ILE A CA 1
ATOM 731 C C . ILE A 1 92 ? -23.440 -2.160 31.654 1.00 89.12 92 ILE A C 1
ATOM 733 O O . ILE A 1 92 ? -23.829 -2.109 32.817 1.00 89.12 92 ILE A O 1
ATOM 737 N N . LYS A 1 93 ? -24.157 -1.638 30.647 1.00 89.69 93 LYS A N 1
ATOM 738 C CA . LYS A 1 93 ? -25.413 -0.899 30.877 1.00 89.69 93 LYS A CA 1
ATOM 739 C C . LYS A 1 93 ? -26.478 -1.733 31.583 1.00 89.69 93 LYS A C 1
ATOM 741 O O . LYS A 1 93 ? -27.225 -1.209 32.404 1.00 89.69 93 LYS A O 1
ATOM 746 N N . ARG A 1 94 ? -26.589 -3.022 31.250 1.00 88.81 94 ARG A N 1
ATOM 747 C CA . ARG A 1 94 ? -27.557 -3.926 31.882 1.00 88.81 94 ARG A CA 1
ATOM 748 C C . ARG A 1 94 ? -27.215 -4.153 33.352 1.00 88.81 94 ARG A C 1
ATOM 750 O O . ARG A 1 94 ? -28.114 -4.087 34.185 1.00 88.81 94 ARG A O 1
ATOM 757 N N . LEU A 1 95 ? -25.944 -4.400 33.659 1.00 86.94 95 LEU A N 1
ATOM 758 C CA . LEU A 1 95 ? -25.458 -4.588 35.026 1.00 86.94 95 LEU A CA 1
ATOM 759 C C . LEU A 1 95 ? -25.609 -3.305 35.857 1.00 86.94 95 LEU A C 1
ATOM 761 O O . LEU A 1 95 ? -26.117 -3.369 36.972 1.00 86.94 95 LEU A O 1
ATOM 765 N N . GLU A 1 96 ? -25.276 -2.137 35.300 1.00 87.06 96 GLU A N 1
ATOM 766 C CA . GLU A 1 96 ? -25.513 -0.832 35.939 1.00 87.06 96 GLU A CA 1
ATOM 767 C C . GLU A 1 96 ? -26.998 -0.612 36.258 1.00 87.06 96 GLU A C 1
ATOM 769 O O . GLU A 1 96 ? -27.340 -0.175 37.356 1.00 87.06 96 GLU A O 1
ATOM 774 N N . HIS A 1 97 ? -27.895 -0.968 35.333 1.00 82.94 97 HIS A N 1
ATOM 775 C CA . HIS A 1 97 ? -29.336 -0.853 35.551 1.00 82.94 97 HIS A CA 1
ATOM 776 C C . HIS A 1 97 ? -29.844 -1.842 36.614 1.00 82.94 97 HIS A C 1
ATOM 778 O O . HIS A 1 97 ? -30.757 -1.526 37.374 1.00 82.94 97 HIS A O 1
ATOM 784 N N . GLN A 1 98 ? -29.271 -3.044 36.697 1.00 81.69 98 GLN A N 1
ATOM 785 C CA . GLN A 1 98 ? -29.621 -4.013 37.739 1.00 81.69 98 GLN A CA 1
ATOM 786 C C . GLN A 1 98 ? -29.151 -3.551 39.118 1.00 81.69 98 GLN A C 1
ATOM 788 O O . GLN A 1 98 ? -29.912 -3.661 40.077 1.00 81.69 98 GLN A O 1
ATOM 793 N N . LEU A 1 99 ? -27.948 -2.982 39.212 1.00 80.94 99 LEU A N 1
ATOM 794 C CA . LEU A 1 99 ? -27.436 -2.383 40.444 1.00 80.94 99 LEU A CA 1
ATOM 795 C C . LEU A 1 99 ? -28.319 -1.216 40.898 1.00 80.94 99 LEU A C 1
ATOM 797 O O . LEU A 1 99 ? -28.780 -1.218 42.036 1.00 80.94 99 LEU A O 1
ATOM 801 N N . SER A 1 100 ? -28.660 -0.282 40.007 1.00 76.19 100 SER A N 1
ATOM 802 C CA . SER A 1 100 ? -29.519 0.860 40.358 1.00 76.19 100 SER A CA 1
ATOM 803 C C . SER A 1 100 ? -30.936 0.456 40.782 1.00 76.19 100 SER A C 1
ATOM 805 O O . SER A 1 100 ? -31.537 1.118 41.623 1.00 76.19 100 SER A O 1
ATOM 807 N N . THR A 1 101 ? -31.459 -0.651 40.247 1.00 71.94 101 THR A N 1
ATOM 808 C CA . T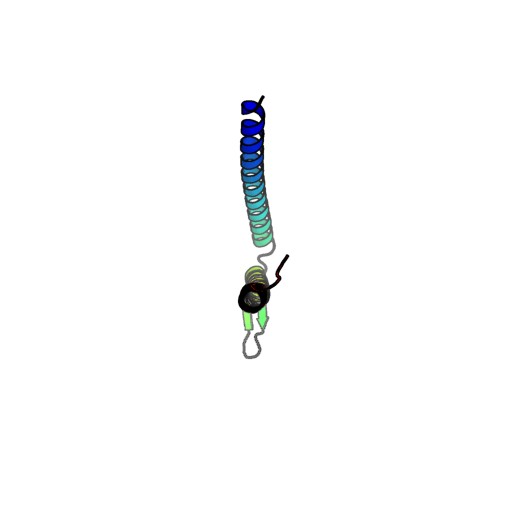HR A 1 101 ? -32.801 -1.159 40.588 1.00 71.94 101 THR A CA 1
ATOM 809 C C . THR A 1 101 ? -32.794 -2.055 41.836 1.00 71.94 101 THR A C 1
ATOM 811 O O . THR A 1 101 ? -33.814 -2.163 42.508 1.00 71.94 101 THR A O 1
ATOM 814 N N . THR A 1 102 ? -31.657 -2.674 42.180 1.00 65.88 102 THR A N 1
ATOM 815 C CA . THR A 1 102 ? -31.503 -3.550 43.365 1.00 65.88 102 THR A CA 1
ATOM 816 C C . THR A 1 102 ? -31.041 -2.780 44.608 1.00 65.88 102 THR A C 1
ATOM 818 O O . THR A 1 102 ? -31.337 -3.180 45.730 1.00 65.88 102 THR A O 1
ATOM 821 N N . GLN A 1 103 ? -30.396 -1.624 44.430 1.00 59.03 103 GLN A N 1
ATOM 822 C CA . GLN A 1 103 ? -29.907 -0.759 45.507 1.00 59.03 103 GLN A CA 1
ATOM 823 C C . GLN A 1 103 ? -30.852 0.380 46.000 1.00 59.03 103 GLN A C 1
ATOM 825 O O . GLN A 1 103 ? -30.363 1.232 46.739 1.00 59.03 103 GLN A O 1
ATOM 830 N N . PRO A 1 104 ? -32.174 0.461 45.698 1.00 54.41 104 PRO A N 1
ATOM 831 C CA . PRO A 1 104 ? -33.033 1.505 46.265 1.00 54.41 104 PRO A CA 1
ATOM 832 C C . PRO A 1 104 ? -33.482 1.233 47.717 1.00 54.41 104 PRO A C 1
ATOM 834 O O . PRO A 1 104 ? -34.278 2.003 48.240 1.00 54.41 104 PRO A O 1
ATOM 837 N N . ASN A 1 105 ? -33.000 0.171 48.383 1.00 52.41 105 ASN A N 1
ATOM 838 C CA . ASN A 1 105 ? -33.461 -0.238 49.721 1.00 52.41 105 ASN A CA 1
ATOM 839 C C . ASN A 1 105 ? -32.327 -0.621 50.699 1.00 52.41 105 ASN A C 1
ATOM 841 O O . ASN A 1 105 ? -32.414 -1.636 51.389 1.00 52.41 105 ASN A O 1
ATOM 845 N N . LEU A 1 106 ? -31.274 0.197 50.810 1.00 55.62 106 LEU A N 1
ATOM 846 C CA . LEU A 1 106 ? -30.532 0.256 52.078 1.00 55.62 106 LEU A CA 1
ATOM 847 C C . LEU A 1 106 ? -31.115 1.390 52.939 1.00 55.62 106 LEU A C 1
ATOM 849 O O . LEU A 1 106 ? -30.866 2.555 52.620 1.00 55.62 106 LEU A O 1
ATOM 853 N N . PRO A 1 107 ? -31.886 1.096 54.008 1.00 46.75 107 PRO A N 1
ATOM 854 C CA . PRO A 1 107 ? -32.015 2.038 55.112 1.00 46.75 107 PRO A CA 1
ATOM 855 C C . PRO A 1 107 ? -30.625 2.250 55.733 1.00 46.75 107 PRO A C 1
ATOM 857 O O . PRO A 1 107 ? -29.811 1.323 55.754 1.00 46.75 107 PRO A O 1
ATOM 860 N N . GLY A 1 108 ? -30.359 3.500 56.121 1.00 48.84 108 GLY A N 1
ATOM 861 C CA . GLY A 1 108 ? -29.057 3.979 56.599 1.00 48.84 108 GLY A CA 1
ATOM 862 C C . GLY A 1 108 ? -28.548 3.341 57.882 1.00 48.84 108 GLY A C 1
ATOM 863 O O . GLY A 1 108 ? -29.317 2.619 58.553 1.00 48.84 108 GLY A O 1
#